Protein 5KZA (pdb70)

Sequence (94 aa):
SEFEAVIKVIISSSSACKTYCGKTSPSKKEIGAMLSLLQKEEGLLLMMSPSSDLYSPGSSWDPITAALSSQRAMILGKSGELKKTWGLVLGALKAAREEQVTSE

GO terms:
  GO:0001171 reverse transcription (P, IDA)

Organism: Rous sarcoma virus subgroup C (strain Prague) (NCBI:txid11888)

Secondary structure (DSSP, 8-state):
-HHHHHHHHHHHHHHHHT-TTPPPHHHHHHHHHHHHHTTS-SSGGGGGSGGGHHHHHHHHHHHHHHH---HHHHHHHHHHHHHHHHHHHHHHH-

Foldseek 3Di:
DQLLVLLVVLQVLLCVQVNPVADDSVLQSVLLVVCCVVVLDVGSCVVLDPVSLVVSLVVLVVCCVPVVDNSSVVNSVSSVRSSVVVVVVVVVVD

Radius of gyration: 12.72 Å; Cα contacts (8 Å, |Δi|>4): 96; chains: 1; bounding box: 35×27×27 Å

B-factor: mean 23.75, std 15.1, range [7.03, 89.12]

Solvent-accessible surface area: 5599 Å² total; per-residue (Å²): 111,80,53,78,53,4,15,121,81,1,8,66,16,0,134,99,82,47,32,218,95,32,9,57,107,181,90,0,8,55,0,0,58,19,0,56,150,95,61,56,6,162,35,13,42,46,0,75,58,67,63,17,15,119,65,0,53,55,27,3,36,90,42,23,131,130,105,66,109,39,46,32,52,146,10,3,46,49,0,28,38,1,19,90,30,32,99,90,92,110,92,115,92,168

Nearest PDB structures (foldseek):
  5kza-assembly1_A  TM=1.011E+00  e=1.084E-13  Rous sarcoma virus - Prague C
  5kzb-assembly1_A  TM=9.599E-01  e=4.885E-11  Rous sarcoma virus - Prague C
  6ce5-assembly1_A  TM=9.654E-01  e=6.494E-10  Rous sarcoma virus - Prague C
  6ccj-assembly1_A  TM=9.450E-01  e=3.205E-09  Rous sarcoma virus - Prague C

InterPro domains:
  IPR000477 Reverse transcriptase domain [PF00078] (769-938)
  IPR000477 Reverse transcriptase domain [PS50878] (750-938)
  IPR001037 Integrase, C-terminal, retroviral [PF00552] (1518-1547)
  IPR001037 Integrase, C-terminal, retroviral [PS51027] (1502-1550)
  IPR001584 Integrase, catalytic core [PF00665] (1337-1430)
  IPR001584 Integrase, catalytic core [PS50994] (1333-1496)
  IPR001878 Zinc finger, CCHC-type [PF00098] (508-524)
  IPR001878 Zinc finger, CCHC-type [PS50158] (509-524)
  IPR001878 Zinc finger, CCHC-type [SM00343] (508-524)
  IPR001878 Zinc finger, CCHC-type [SM00343] (534-550)
  IPR001969 Aspartic peptidase, active site [PS00141] (611-622)
  IPR001995 Peptidase A2A, retrovirus, catalytic [PS50175] (609-690)
  IPR002156 Ribonuclease H domain [PS50879] (1149-1280)
  IPR003308 Integrase, N-terminal zinc-binding domain [PF02022] (1285-1321)
  IPR003308 Integrase, N-terminal zinc-binding domain [PS50876] (1280-1321)
  IPR004028 Retroviral Gag polyprotein, M [PF02813] (2-87)
  IPR008916 Retrovirus capsid, C-terminal [G3DSA:1.10.1200.30] (390-476)
  IPR008919 Retrovirus capsid, N-terminal [G3DSA:1.10.375.10] (212-386)
  IPR008919 Retrovirus capsid, N-terminal [SSF47943] (213-385)
  IPR010661 Reverse transcriptase thumb [PF06817] (953-999)

Structure (mmCIF, N/CA/C/O backbone):
data_5KZA
#
_entry.id   5KZA
#
_cell.length_a   79.000
_cell.length_b   79.000
_cell.length_c   27.800
_cell.angle_alpha   90.00
_cell.angle_beta   90.00
_cell.angle_gamma   90.00
#
_symmetry.space_group_name_H-M   'I 41'
#
loop_
_entity.id
_entity.type
_entity.pdbx_description
1 polymer 'virus matrix protein'
2 non-polymer 'NITRATE ION'
3 non-polymer 1,2-ETHANEDIOL
4 water water
#
loop_
_atom_site.group_PDB
_atom_site.id
_atom_site.type_symbol
_atom_site.label_atom_id
_atom_site.label_alt_id
_atom_site.label_comp_id
_atom_site.label_asym_id
_atom_site.label_entity_id
_atom_site.label_seq_id
_atom_site.pdbx_PDB_ins_code
_atom_site.Cartn_x
_atom_site.Cartn_y
_atom_site.Cartn_z
_atom_site.occupancy
_atom_site.B_iso_or_equiv
_atom_site.auth_seq_id
_atom_site.auth_comp_id
_atom_site.auth_asym_id
_atom_site.auth_atom_id
_atom_site.pdbx_PDB_model_num
ATOM 1 N N . SER A 1 1 ? 23.822 -18.003 -9.342 1.00 18.15 -1 SER A N 1
ATOM 2 C CA . SER A 1 1 ? 23.161 -18.432 -10.587 1.00 18.71 -1 SER A CA 1
ATOM 3 C C . SER A 1 1 ? 22.782 -17.164 -11.342 1.00 16.05 -1 SER A C 1
ATOM 4 O O . SER A 1 1 ? 23.071 -16.043 -10.890 1.00 15.68 -1 SER A O 1
ATOM 7 N N . GLU A 1 2 ? 22.200 -17.336 -12.516 1.00 15.54 0 GLU A N 1
ATOM 8 C CA . GLU A 1 2 ? 21.786 -16.186 -13.326 1.00 14.85 0 GLU 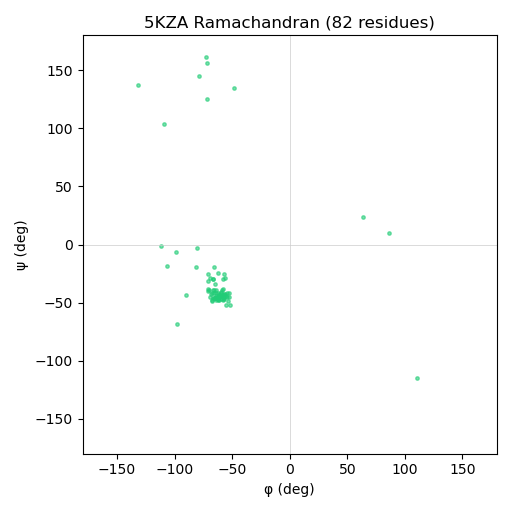A CA 1
ATOM 9 C C . GLU A 1 2 ? 20.824 -15.228 -12.601 1.00 13.80 0 GLU A C 1
ATOM 10 O O . GLU A 1 2 ? 20.946 -14.012 -12.724 1.00 12.84 0 GLU A O 1
ATOM 16 N N . PHE A 1 3 ? 19.852 -15.789 -11.881 1.00 12.74 1 PHE A N 1
ATOM 17 C CA . PHE A 1 3 ? 18.888 -14.983 -11.098 1.00 12.89 1 PHE A CA 1
ATOM 18 C C . PHE A 1 3 ? 19.586 -13.978 -10.176 1.00 12.27 1 PHE A C 1
ATOM 19 O O . PHE A 1 3 ? 19.291 -12.792 -10.216 1.00 11.83 1 PHE A O 1
ATOM 27 N N . GLU A 1 4 ? 20.525 -14.465 -9.364 1.00 12.01 2 GLU A N 1
ATOM 28 C CA . GLU A 1 4 ? 21.275 -13.607 -8.445 1.00 13.13 2 GLU A CA 1
ATOM 29 C C . GLU A 1 4 ? 22.166 -12.598 -9.174 1.00 12.32 2 GLU A C 1
ATOM 30 O O . GLU A 1 4 ? 22.302 -11.430 -8.742 1.00 11.41 2 GLU A O 1
ATOM 36 N N . ALA A 1 5 ? 22.789 -13.031 -10.277 1.00 11.69 3 ALA A N 1
ATOM 37 C CA . ALA A 1 5 ? 23.639 -12.101 -11.060 1.00 11.08 3 ALA A CA 1
ATOM 38 C C . ALA A 1 5 ? 22.817 -10.944 -11.601 1.00 11.54 3 ALA A C 1
ATOM 39 O O . ALA A 1 5 ? 23.278 -9.785 -11.568 1.00 10.41 3 ALA A O 1
ATOM 41 N N . VAL A 1 6 ? 21.625 -11.256 -12.126 1.00 10.51 4 VAL A N 1
ATOM 42 C CA . VAL A 1 6 ? 20.728 -10.221 -12.696 1.00 10.87 4 VAL A CA 1
ATOM 43 C C . VAL A 1 6 ? 20.300 -9.264 -11.566 1.00 11.01 4 VAL A C 1
ATOM 44 O O . VAL A 1 6 ? 20.375 -8.042 -11.725 1.00 11.24 4 VAL A O 1
ATOM 48 N N . ILE A 1 7 ? 19.908 -9.807 -10.407 1.00 11.75 5 ILE A N 1
ATOM 49 C CA . ILE A 1 7 ? 19.519 -8.943 -9.282 1.00 13.34 5 ILE A CA 1
ATOM 50 C C . ILE A 1 7 ? 20.658 -7.972 -8.949 1.00 13.31 5 ILE A C 1
ATOM 51 O O . ILE A 1 7 ? 20.418 -6.766 -8.768 1.00 12.80 5 ILE A O 1
ATOM 56 N N . LYS A 1 8 ? 21.893 -8.478 -8.915 1.00 13.89 6 LYS A N 1
ATOM 57 C CA . LYS A 1 8 ? 23.047 -7.617 -8.562 1.00 15.25 6 LYS A CA 1
ATOM 58 C C . LYS A 1 8 ? 23.318 -6.526 -9.605 1.00 14.34 6 LYS A C 1
ATOM 59 O O . LYS A 1 8 ? 23.598 -5.370 -9.243 1.00 14.24 6 LYS A O 1
ATOM 65 N N . VAL A 1 9 ? 23.219 -6.875 -10.890 1.00 12.93 7 VAL A N 1
ATOM 66 C CA . VAL A 1 9 ? 23.366 -5.887 -11.980 1.00 12.84 7 VAL A CA 1
ATOM 67 C C . VAL A 1 9 ? 22.297 -4.792 -11.845 1.00 12.99 7 VAL A C 1
ATOM 68 O O . VAL A 1 9 ? 22.611 -3.587 -11.945 1.00 13.23 7 VAL A O 1
ATOM 72 N N . ILE A 1 10 ? 21.050 -5.205 -11.617 1.00 12.74 8 ILE A N 1
ATOM 73 C CA A ILE A 1 10 ? 19.916 -4.275 -11.498 0.50 13.24 8 ILE A CA 1
ATOM 74 C CA B ILE A 1 10 ? 19.918 -4.267 -11.497 0.50 12.99 8 ILE A CA 1
ATOM 75 C C . ILE A 1 10 ? 20.108 -3.366 -10.279 1.00 13.75 8 ILE A C 1
ATOM 76 O O . ILE A 1 10 ? 19.950 -2.127 -10.386 1.00 14.28 8 ILE A O 1
ATOM 85 N N . SER A 1 11 ? 20.474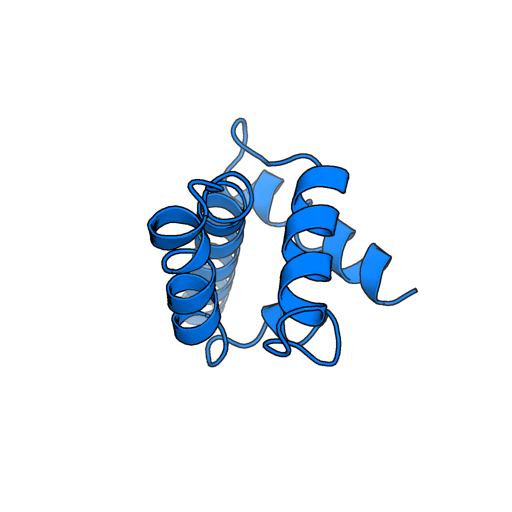 -3.973 -9.143 1.00 14.92 9 SER A N 1
ATOM 86 C CA A SER A 1 11 ? 20.740 -3.211 -7.925 0.50 15.47 9 SER A CA 1
ATOM 87 C CA B SER A 1 11 ? 20.762 -3.214 -7.922 0.50 16.45 9 SER A CA 1
ATOM 88 C C . SER A 1 11 ? 21.774 -2.112 -8.156 1.00 17.13 9 SER A C 1
ATOM 89 O O . SER A 1 11 ? 21.536 -0.960 -7.785 1.00 18.41 9 SER A O 1
ATOM 94 N N . SER A 1 12 ? 22.894 -2.470 -8.786 1.00 17.77 10 SER A N 1
ATOM 95 C CA A SER A 1 12 ? 23.967 -1.525 -9.114 0.50 19.16 10 SER A CA 1
ATOM 96 C CA B SER A 1 12 ? 23.945 -1.507 -9.102 0.50 19.40 10 SER A CA 1
ATOM 97 C C . SER A 1 12 ? 23.468 -0.400 -10.043 1.00 20.19 10 SER A C 1
ATOM 98 O O . SER A 1 12 ? 23.760 0.790 -9.808 1.00 20.06 10 SER A O 1
ATOM 103 N N . ALA A 1 13 ? 22.718 -0.774 -11.095 1.00 19.15 11 ALA A N 1
ATOM 104 C CA . ALA A 1 13 ? 22.162 0.201 -12.038 1.00 19.46 11 ALA A CA 1
ATOM 105 C C . ALA A 1 13 ? 21.247 1.184 -11.302 1.00 21.12 11 ALA A C 1
ATOM 106 O O . ALA A 1 13 ? 21.298 2.404 -11.545 1.00 21.94 11 ALA A O 1
ATOM 108 N N . CYS A 1 14 ? 20.403 0.639 -10.425 1.00 21.64 12 CYS A N 1
ATOM 109 C CA . CYS A 1 14 ? 19.478 1.437 -9.630 1.00 24.41 12 CYS A CA 1
ATOM 110 C C . CYS A 1 14 ? 20.243 2.413 -8.734 1.00 26.58 12 CYS A C 1
ATOM 111 O O . CYS A 1 14 ? 19.879 3.576 -8.645 1.00 28.18 12 CYS A O 1
ATOM 114 N N . LYS A 1 15 ? 21.314 1.951 -8.097 1.00 26.07 13 LYS A N 1
ATOM 115 C CA . LYS A 1 15 ? 22.136 2.839 -7.270 1.00 28.48 13 LYS A CA 1
ATOM 116 C C . LYS A 1 15 ? 22.738 3.981 -8.079 1.00 29.70 13 LYS A C 1
ATOM 117 O O . LYS A 1 15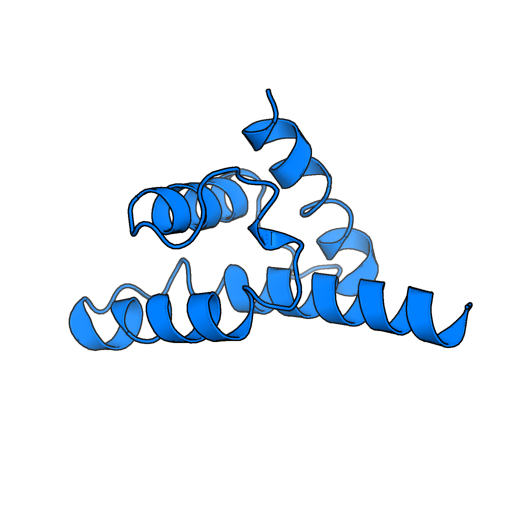 ? 22.694 5.138 -7.634 1.00 31.16 13 LYS A O 1
ATOM 123 N N . THR A 1 16 ? 23.251 3.670 -9.268 1.00 28.37 14 THR A N 1
ATOM 124 C CA . THR A 1 16 ? 23.834 4.679 -10.162 1.00 31.39 14 THR A CA 1
ATOM 125 C C . THR A 1 16 ? 22.791 5.662 -10.696 1.00 32.69 14 THR A C 1
ATOM 126 O O . THR A 1 16 ? 23.019 6.869 -10.682 1.00 33.68 14 THR A O 1
ATOM 130 N N . TYR A 1 17 ? 21.658 5.146 -11.154 1.00 33.27 15 TYR A N 1
ATOM 131 C CA . TYR A 1 17 ? 20.719 5.935 -11.948 1.00 36.12 15 TYR A CA 1
ATOM 132 C C . TYR A 1 17 ? 19.441 6.360 -11.240 1.00 39.91 15 TYR A C 1
ATOM 133 O O . TYR A 1 17 ? 18.770 7.268 -11.724 1.00 42.90 15 TYR A O 1
ATOM 142 N N . CYS A 1 18 ? 19.091 5.698 -10.132 1.00 43.99 16 CYS A N 1
ATOM 143 C CA . CYS A 1 18 ? 18.018 6.157 -9.232 1.00 49.72 16 CYS A CA 1
ATOM 144 C C . CYS A 1 18 ? 18.693 6.907 -8.087 1.00 55.44 16 CYS A C 1
ATOM 145 O O . CYS A 1 18 ? 18.555 8.125 -7.982 1.00 60.42 16 CYS A O 1
ATOM 148 N N . GLY A 1 19 ? 19.429 6.156 -7.253 1.00 58.13 17 GLY A N 1
ATOM 149 C CA . GLY A 1 19 ? 20.088 6.651 -6.040 1.00 60.60 17 GLY A CA 1
ATOM 150 C C . GLY A 1 19 ? 19.461 6.137 -4.748 1.00 64.48 17 GLY A C 1
ATOM 151 O O . GLY A 1 19 ? 19.482 4.931 -4.467 1.00 63.79 17 GLY A O 1
ATOM 152 N N . LYS A 1 20 ? 18.899 7.073 -3.976 1.00 67.24 18 LYS A N 1
ATOM 153 C CA . LYS A 1 20 ? 18.291 6.834 -2.646 1.00 66.41 18 LYS A CA 1
ATOM 154 C C . LYS A 1 20 ? 17.021 5.965 -2.651 1.00 58.82 18 LYS A C 1
ATOM 155 O O . LYS A 1 20 ? 16.719 5.275 -1.667 1.00 57.41 18 LYS A O 1
ATOM 161 N N . THR A 1 21 ? 16.272 6.023 -3.748 1.00 48.20 19 THR A N 1
ATOM 162 C CA . THR A 1 21 ? 15.003 5.314 -3.835 1.00 45.52 19 THR A CA 1
ATOM 163 C C . THR A 1 21 ? 15.158 3.815 -4.159 1.00 37.32 19 THR A C 1
ATOM 164 O O . THR A 1 21 ? 14.170 3.092 -4.188 1.00 38.60 19 THR A O 1
ATOM 168 N N . SER A 1 22 ? 16.387 3.353 -4.375 1.00 34.82 20 SER A N 1
ATOM 169 C CA . SER A 1 22 ? 16.649 1.999 -4.898 1.00 31.01 20 SER A CA 1
ATOM 170 C C . SER A 1 22 ? 15.866 0.881 -4.170 1.00 26.29 20 SER A C 1
ATOM 171 O O . SER A 1 22 ? 15.777 0.891 -2.932 1.00 26.10 20 SER A O 1
ATOM 174 N N . PRO A 1 23 ? 15.251 -0.058 -4.929 1.00 20.77 21 PRO A N 1
ATOM 175 C CA . PRO A 1 23 ? 14.586 -1.195 -4.249 1.00 18.85 21 PRO A CA 1
ATOM 176 C C . PRO A 1 23 ? 15.637 -2.141 -3.678 1.00 17.10 21 PRO A C 1
ATOM 177 O O . PRO A 1 23 ? 16.753 -2.172 -4.200 1.00 16.10 21 PRO A O 1
ATOM 181 N N . SER A 1 24 ? 15.283 -2.919 -2.654 1.00 16.23 22 SER A N 1
ATOM 182 C CA . SER A 1 24 ? 16.212 -3.900 -2.106 1.00 15.58 22 SER A CA 1
ATOM 183 C C . SER A 1 24 ? 16.374 -5.084 -3.082 1.00 15.36 22 SER A C 1
ATOM 184 O O . SER A 1 24 ? 15.521 -5.324 -3.933 1.00 14.60 22 SER A O 1
ATOM 187 N N . LYS A 1 25 ? 17.445 -5.836 -2.911 1.00 15.06 23 LYS A N 1
ATOM 188 C CA . LYS A 1 25 ? 17.698 -6.992 -3.773 1.00 16.92 23 LYS A CA 1
ATOM 189 C C . LYS A 1 25 ? 16.535 -7.999 -3.694 1.00 16.21 23 LYS A C 1
ATOM 190 O O . LYS A 1 25 ? 16.119 -8.542 -4.707 1.00 15.95 23 LYS A O 1
ATOM 196 N N . LYS A 1 26 ? 15.970 -8.204 -2.509 1.00 16.48 24 LYS A N 1
ATOM 197 C CA . LYS A 1 26 ? 14.834 -9.146 -2.400 1.00 17.01 24 LYS A CA 1
ATOM 198 C C . LYS A 1 26 ? 13.568 -8.622 -3.069 1.00 16.00 24 LYS A C 1
ATOM 199 O O . LYS A 1 26 ? 12.745 -9.410 -3.526 1.00 16.33 24 LYS A O 1
ATOM 205 N N . GLU A 1 27 ? 13.407 -7.298 -3.125 1.00 15.03 25 GLU A N 1
ATOM 206 C CA . GLU A 1 27 ? 12.261 -6.714 -3.823 1.00 14.31 25 GLU A CA 1
ATOM 207 C C . GLU A 1 27 ? 12.423 -6.903 -5.323 1.00 12.50 25 GLU A C 1
ATOM 208 O O . GLU A 1 27 ? 11.464 -7.234 -6.008 1.00 11.87 25 GLU A O 1
ATOM 214 N N . ILE A 1 28 ? 13.649 -6.732 -5.810 1.00 12.07 26 ILE A N 1
ATOM 215 C CA . ILE A 1 28 ? 13.945 -6.951 -7.239 1.00 12.17 26 ILE A CA 1
ATOM 216 C C . ILE A 1 28 ? 13.703 -8.434 -7.562 1.00 11.95 26 ILE A C 1
ATOM 217 O O . ILE A 1 28 ? 13.078 -8.756 -8.577 1.00 10.85 26 ILE A O 1
ATOM 222 N N . GLY A 1 29 ? 14.192 -9.311 -6.670 1.00 12.50 27 GLY A N 1
ATOM 223 C CA . GLY A 1 29 ? 13.977 -10.777 -6.790 1.00 12.22 27 GLY A CA 1
ATOM 224 C C . GLY A 1 29 ? 12.498 -11.190 -6.817 1.00 12.10 27 GLY A C 1
ATOM 225 O O . GLY A 1 29 ? 12.104 -12.025 -7.636 1.00 11.68 27 GLY A O 1
ATOM 226 N N . ALA A 1 30 ? 11.688 -10.583 -5.936 1.00 12.29 28 ALA A N 1
ATOM 227 C CA . ALA A 1 30 ? 10.236 -10.827 -5.929 1.00 12.56 28 ALA A CA 1
ATOM 228 C C . ALA A 1 30 ? 9.578 -10.435 -7.274 1.00 12.45 28 ALA A C 1
ATOM 229 O O . ALA A 1 30 ? 8.700 -11.146 -7.779 1.00 12.96 28 ALA A O 1
ATOM 231 N N . MET A 1 31 ? 10.000 -9.298 -7.822 1.00 12.32 29 MET A N 1
ATOM 232 C CA . MET A 1 31 ? 9.465 -8.784 -9.086 1.00 12.48 29 MET A CA 1
ATOM 233 C C . MET A 1 31 ? 9.904 -9.728 -10.209 1.00 11.81 29 MET A C 1
ATOM 234 O O . MET A 1 31 ? 9.094 -10.136 -11.018 1.00 11.70 29 MET A O 1
ATOM 239 N N . LEU A 1 32 ? 11.189 -10.072 -10.241 1.00 12.17 30 LEU A N 1
ATOM 240 C CA . LEU A 1 32 ? 11.736 -10.930 -11.302 1.00 12.78 30 LEU A CA 1
ATOM 241 C C . LEU A 1 32 ? 11.087 -12.318 -11.288 1.00 12.22 30 LEU A C 1
ATOM 242 O O . LEU A 1 32 ? 10.645 -12.837 -12.326 1.00 11.58 30 LEU A O 1
ATOM 247 N N . SER A 1 33 ? 11.014 -12.921 -10.109 1.00 11.79 31 SER A N 1
ATOM 248 C CA . SER A 1 33 ? 10.428 -14.262 -9.982 1.00 11.99 31 SER A CA 1
ATOM 249 C C . SER A 1 33 ? 8.928 -14.279 -10.341 1.00 11.95 31 SER A C 1
ATOM 250 O O . SER A 1 33 ? 8.448 -15.217 -10.987 1.00 10.88 31 SER A O 1
ATOM 253 N N . LEU A 1 34 ? 8.189 -13.247 -9.937 1.00 12.22 32 LEU A N 1
ATOM 254 C CA . LEU A 1 34 ? 6.780 -13.124 -10.346 1.00 13.29 32 LEU A CA 1
ATOM 255 C C . LEU A 1 34 ? 6.650 -13.066 -11.879 1.00 13.04 32 LEU A C 1
ATOM 256 O O . LEU A 1 34 ? 5.814 -13.765 -12.463 1.00 12.50 32 LEU A O 1
ATOM 261 N N . LEU A 1 35 ? 7.526 -12.293 -12.533 1.00 12.23 33 LEU A N 1
ATOM 262 C CA . LEU A 1 35 ? 7.470 -12.173 -13.999 1.00 11.89 33 LEU A CA 1
ATOM 263 C C . LEU A 1 35 ? 7.774 -13.514 -14.687 1.00 12.59 33 LEU A C 1
ATOM 264 O O . LEU A 1 35 ? 7.218 -13.808 -15.724 1.00 12.40 33 LEU A O 1
ATOM 269 N N . GLN A 1 36 ? 8.665 -14.302 -14.083 1.00 12.78 34 GLN A N 1
ATOM 270 C CA . GLN A 1 36 ? 8.903 -15.689 -14.528 1.00 12.96 34 GLN A CA 1
ATOM 271 C C . GLN A 1 36 ? 7.676 -16.556 -14.327 1.00 12.74 34 GLN A C 1
ATOM 272 O O . GLN A 1 36 ? 7.286 -17.243 -15.271 1.00 12.49 34 GLN A O 1
ATOM 278 N N . LYS A 1 37 ? 7.042 -16.456 -13.150 1.00 12.81 35 LYS A N 1
ATOM 279 C CA . LYS A 1 37 ? 5.804 -17.196 -12.858 1.00 14.65 35 LYS A CA 1
ATOM 280 C C . LYS A 1 37 ? 4.727 -16.927 -13.918 1.00 16.01 35 LYS A C 1
ATOM 281 O O . LYS A 1 37 ? 4.036 -17.874 -14.369 1.00 15.15 35 LYS A O 1
ATOM 287 N N . GLU A 1 38 ? 4.620 -15.658 -14.322 1.00 15.41 36 GLU A N 1
ATOM 288 C CA A GLU A 1 38 ? 3.550 -15.255 -15.239 0.50 17.39 36 GLU A CA 1
ATOM 289 C CA B GLU A 1 38 ? 3.585 -15.203 -15.254 0.50 17.39 36 GLU A CA 1
ATOM 290 C C . GLU A 1 38 ? 3.899 -15.519 -16.711 1.00 17.48 36 GLU A C 1
ATOM 291 O O . GLU A 1 38 ? 3.064 -15.307 -17.592 1.00 18.16 36 GLU A O 1
ATOM 302 N N . GLY A 1 39 ? 5.120 -16.000 -16.975 1.00 16.57 37 GLY A N 1
ATOM 303 C CA . GLY A 1 39 ? 5.530 -16.393 -18.323 1.00 17.85 37 GLY A CA 1
ATOM 304 C C . GLY A 1 39 ? 6.083 -15.268 -19.183 1.00 19.04 37 GLY A C 1
ATOM 305 O O . GLY A 1 39 ? 6.294 -15.454 -20.375 1.00 21.26 37 GLY A O 1
ATOM 306 N N . LEU A 1 40 ? 6.325 -14.104 -18.587 1.00 18.50 38 LEU A N 1
ATOM 307 C CA A LEU A 1 40 ? 6.851 -12.969 -19.337 0.70 20.02 38 LEU A CA 1
ATOM 308 C CA B LEU A 1 40 ? 6.854 -12.953 -19.320 0.30 19.58 38 LEU A CA 1
ATOM 309 C C . LEU A 1 40 ? 8.329 -13.096 -19.643 1.00 20.50 38 LEU A C 1
ATOM 310 O O . LEU A 1 40 ? 8.814 -12.538 -20.637 1.00 21.26 38 LEU A O 1
ATOM 319 N N . LEU A 1 41 ? 9.031 -13.822 -18.783 1.00 18.74 39 LEU A N 1
ATOM 320 C CA . LEU A 1 41 ? 10.445 -14.016 -18.923 1.00 18.74 39 LEU A CA 1
ATOM 321 C C . LEU A 1 41 ? 10.687 -15.483 -18.756 1.00 21.35 39 LEU A C 1
ATOM 322 O O . LEU A 1 41 ? 10.049 -16.140 -17.902 1.00 21.58 39 LEU A O 1
ATOM 327 N N . MET A 1 42 ? 11.539 -16.007 -19.616 1.00 23.21 40 MET A N 1
ATOM 328 C CA A MET A 1 42 ? 12.101 -17.351 -19.448 0.50 25.25 40 MET A CA 1
ATOM 329 C CA B MET A 1 42 ? 12.051 -17.347 -19.402 0.50 25.21 40 MET A CA 1
ATOM 330 C C . MET A 1 42 ? 13.300 -17.156 -18.534 1.00 24.59 40 MET A C 1
ATOM 331 O O . MET A 1 42 ? 13.244 -17.349 -17.297 1.00 26.03 40 MET A O 1
ATOM 340 N N . SER A 1 43 ? 14.386 -16.701 -19.136 1.00 22.13 41 SER A N 1
ATOM 341 C CA . SER A 1 43 ? 15.609 -16.464 -18.402 1.00 21.50 41 SER A CA 1
ATOM 342 C C . SER A 1 43 ? 15.453 -15.118 -17.658 1.00 18.32 41 SER A C 1
ATOM 343 O O . SER A 1 43 ? 14.806 -14.208 -18.187 1.00 16.82 41 SER A O 1
ATOM 346 N N . PRO A 1 44 ? 16.025 -14.984 -16.440 1.00 17.19 42 PRO A N 1
ATOM 347 C CA . PRO A 1 44 ? 15.979 -13.660 -15.766 1.00 17.15 42 PRO A CA 1
ATOM 348 C C . PRO A 1 44 ? 16.580 -12.521 -16.625 1.00 16.41 42 PRO A C 1
ATOM 349 O O . PRO A 1 44 ? 16.137 -11.360 -16.529 1.00 15.77 42 PRO A O 1
ATOM 353 N N . SER A 1 45 ? 17.536 -12.868 -17.486 1.00 15.76 43 SER A N 1
ATOM 354 C CA A SER A 1 45 ? 18.199 -11.885 -18.353 0.70 16.21 43 SER A CA 1
ATOM 355 C CA B SER A 1 45 ? 18.199 -11.897 -18.362 0.30 15.89 43 SER A CA 1
ATOM 356 C C . SER A 1 45 ? 17.271 -11.293 -19.407 1.00 15.64 43 SER A C 1
ATOM 357 O O . SER A 1 45 ? 17.592 -10.276 -19.996 1.00 14.60 43 SER A O 1
ATOM 362 N N . ASP A 1 46 ? 16.105 -11.921 -19.622 1.00 16.16 44 ASP A N 1
ATOM 363 C CA . ASP A 1 46 ? 15.120 -11.426 -20.599 1.00 16.85 44 ASP A CA 1
ATOM 364 C C . ASP A 1 46 ? 14.600 -10.028 -20.213 1.00 15.90 44 ASP A C 1
ATOM 365 O O . ASP A 1 46 ? 14.171 -9.280 -21.061 1.00 15.51 44 ASP A O 1
ATOM 370 N N . LEU A 1 47 ? 14.675 -9.700 -18.924 1.00 16.11 45 LEU A N 1
ATOM 371 C CA . LEU A 1 47 ? 14.306 -8.380 -18.387 1.00 16.81 45 LEU A CA 1
ATOM 372 C C . LEU A 1 47 ? 15.115 -7.226 -19.028 1.00 15.29 45 LEU A C 1
ATOM 373 O O . LEU A 1 47 ? 14.626 -6.101 -19.145 1.00 15.70 45 LEU A O 1
ATOM 378 N N . TYR A 1 48 ? 16.347 -7.517 -19.444 1.00 13.77 46 TYR A N 1
ATOM 379 C CA . TYR A 1 48 ? 17.251 -6.517 -20.006 1.00 14.11 46 TYR A CA 1
ATOM 380 C C . TYR A 1 48 ? 16.841 -6.035 -21.398 1.00 15.53 46 TYR A C 1
ATOM 381 O O . TYR A 1 48 ? 17.183 -4.929 -21.799 1.00 15.40 46 TYR A O 1
ATOM 390 N N . SER A 1 49 ? 16.116 -6.877 -22.126 1.00 16.93 47 SER A N 1
ATOM 391 C CA . SER A 1 49 ? 15.711 -6.528 -23.484 1.00 18.63 47 SER A CA 1
ATOM 392 C C . SER A 1 49 ? 14.622 -5.453 -23.510 1.00 18.34 47 SER A C 1
ATOM 393 O O . SER A 1 49 ? 13.563 -5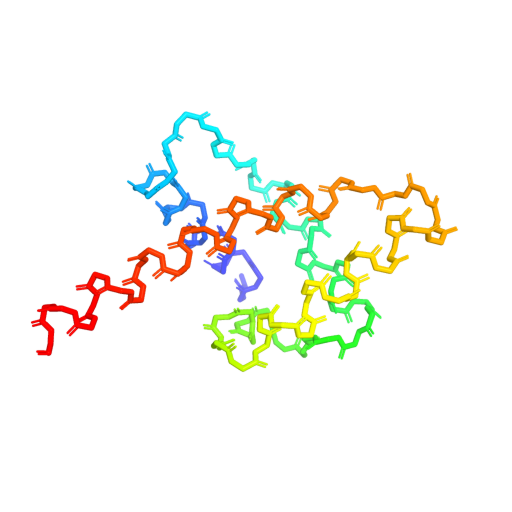.653 -22.904 1.00 17.63 47 SER A O 1
ATOM 396 N N . PRO A 1 50 ? 14.861 -4.328 -24.234 1.00 18.98 48 PRO A N 1
ATOM 397 C CA . PRO A 1 50 ? 13.852 -3.260 -24.336 1.00 19.43 48 PRO A CA 1
ATOM 398 C C . PRO A 1 50 ? 12.517 -3.748 -24.886 1.00 20.09 48 PRO A C 1
ATOM 399 O O . PRO A 1 50 ? 11.481 -3.160 -24.553 1.00 20.60 48 PRO A O 1
ATOM 403 N N . GLY A 1 51 ? 12.540 -4.839 -25.666 1.00 19.54 49 GLY A N 1
ATOM 404 C CA . GLY A 1 51 ? 11.322 -5.474 -26.175 1.00 19.83 49 GLY A CA 1
ATOM 405 C C . GLY A 1 51 ? 10.427 -6.087 -25.110 1.00 20.24 49 GLY A C 1
ATOM 406 O O . GLY A 1 51 ? 9.240 -6.312 -25.360 1.00 21.84 49 GLY A O 1
ATOM 407 N N . SER A 1 52 ? 10.969 -6.347 -23.914 1.00 18.70 50 SER A N 1
ATOM 408 C CA A SER A 1 52 ? 10.172 -6.918 -22.825 0.50 17.48 50 SER A CA 1
ATOM 409 C CA B SER A 1 52 ? 10.168 -6.920 -22.824 0.50 17.88 50 SER A CA 1
ATOM 410 C C . SER A 1 52 ? 9.516 -5.845 -21.961 1.00 16.58 50 SER A C 1
ATOM 411 O O . SER A 1 52 ? 8.643 -6.153 -21.163 1.00 15.48 50 SER A O 1
ATOM 416 N N . TRP A 1 53 ? 9.954 -4.597 -22.109 1.00 16.22 51 TRP A N 1
ATOM 417 C CA . TRP A 1 53 ? 9.604 -3.560 -21.132 1.00 15.79 51 TRP A CA 1
ATOM 418 C C . TRP A 1 53 ? 8.122 -3.178 -21.118 1.00 17.53 51 TRP A C 1
ATOM 419 O O . TRP A 1 53 ? 7.529 -3.124 -20.049 1.00 16.32 51 TRP A O 1
ATOM 430 N N . ASP A 1 54 ? 7.537 -2.925 -22.294 1.00 18.12 52 ASP A N 1
ATOM 431 C CA . ASP A 1 54 ? 6.074 -2.695 -22.371 1.00 19.29 52 ASP A CA 1
ATOM 432 C C . ASP A 1 54 ? 5.221 -3.891 -21.901 1.00 17.38 52 ASP A C 1
ATOM 433 O O . ASP A 1 54 ? 4.332 -3.681 -21.081 1.00 16.51 52 ASP A O 1
ATOM 438 N N . PRO A 1 55 ? 5.516 -5.148 -22.365 1.00 17.10 53 PRO A N 1
ATOM 439 C CA . PRO A 1 55 ? 4.831 -6.310 -21.794 1.00 16.49 53 PRO A CA 1
ATOM 440 C C . PRO A 1 55 ? 4.906 -6.406 -20.258 1.00 15.28 53 PRO A C 1
ATOM 441 O O . PRO A 1 55 ? 3.899 -6.725 -19.623 1.00 14.61 53 PRO A O 1
ATOM 445 N N . ILE A 1 56 ? 6.076 -6.124 -19.674 1.00 14.22 54 ILE A N 1
ATOM 446 C CA . ILE A 1 56 ? 6.235 -6.175 -18.218 1.00 13.36 54 ILE A CA 1
ATOM 447 C C . ILE A 1 56 ? 5.346 -5.127 -17.552 1.00 13.86 54 ILE A C 1
ATOM 448 O O . ILE A 1 56 ? 4.624 -5.430 -16.591 1.00 12.98 54 ILE A O 1
ATOM 453 N N . THR A 1 57 ? 5.390 -3.898 -18.065 1.00 13.69 55 THR A N 1
ATOM 454 C CA . THR A 1 57 ? 4.556 -2.820 -17.506 1.00 13.87 55 THR A CA 1
ATOM 455 C C . THR A 1 57 ? 3.082 -3.210 -17.566 1.00 14.54 55 THR A C 1
ATOM 456 O O . THR A 1 57 ? 2.352 -3.063 -16.577 1.00 14.33 55 THR A O 1
ATOM 460 N N . ALA A 1 58 ? 2.650 -3.720 -18.718 1.00 14.71 56 ALA A N 1
ATOM 461 C CA . ALA A 1 58 ? 1.256 -4.176 -18.880 1.00 15.11 56 ALA A CA 1
ATOM 462 C C . ALA A 1 58 ? 0.874 -5.245 -17.849 1.00 15.42 56 ALA A C 1
ATOM 463 O O . ALA A 1 58 ? -0.178 -5.166 -17.215 1.00 14.97 56 ALA A O 1
ATOM 465 N N . ALA A 1 59 ? 1.735 -6.238 -17.668 1.00 14.23 57 ALA A N 1
ATOM 466 C CA . ALA A 1 59 ? 1.416 -7.358 -16.780 1.00 14.10 57 ALA A CA 1
ATOM 467 C C . ALA A 1 59 ? 1.371 -6.924 -15.307 1.00 13.45 57 ALA A C 1
ATOM 468 O O . ALA A 1 59 ? 0.498 -7.354 -14.533 1.00 13.76 57 ALA A O 1
ATOM 470 N N . LEU A 1 60 ? 2.330 -6.102 -14.901 1.00 12.50 58 LEU A N 1
ATOM 471 C CA . LEU A 1 60 ? 2.339 -5.612 -13.511 1.00 13.05 58 LEU A CA 1
ATOM 472 C C . LEU A 1 60 ? 1.222 -4.608 -13.230 1.00 13.71 58 LEU A C 1
ATOM 473 O O . LEU A 1 60 ? 0.744 -4.511 -12.075 1.00 13.19 58 LEU A O 1
ATOM 478 N N . SER A 1 61 ? 0.856 -3.841 -14.266 1.00 13.64 59 SER A N 1
ATOM 479 C CA A SER A 1 61 ? -0.294 -2.922 -14.204 0.50 14.98 59 SER A CA 1
ATOM 480 C CA B SER A 1 61 ? -0.288 -2.925 -14.180 0.50 14.23 59 SER A CA 1
ATOM 481 C C . SER A 1 61 ? -1.573 -3.732 -14.024 1.00 14.93 59 SER A C 1
ATOM 482 O O . SER A 1 61 ? -2.415 -3.424 -13.158 1.00 15.64 59 SER A O 1
ATOM 487 N N . GLN A 1 62 ? -1.721 -4.771 -14.846 1.00 16.25 60 GLN A N 1
ATOM 488 C CA . GLN A 1 62 ? -2.883 -5.679 -14.741 1.00 17.13 60 GLN A CA 1
ATOM 489 C C . GLN A 1 62 ? -2.995 -6.307 -13.354 1.00 16.23 60 GLN A C 1
ATOM 490 O O . GLN A 1 62 ? -4.087 -6.378 -12.793 1.00 16.77 60 GLN A O 1
ATOM 496 N N . ARG A 1 63 ? -1.872 -6.782 -12.809 1.00 16.04 61 ARG A N 1
ATOM 497 C CA . ARG A 1 63 ? -1.816 -7.353 -11.457 1.00 15.88 61 ARG A CA 1
ATOM 498 C C . ARG A 1 63 ? -2.317 -6.368 -10.379 1.00 15.30 61 ARG A C 1
ATOM 499 O O . ARG A 1 63 ? -3.061 -6.762 -9.479 1.00 15.93 61 ARG A O 1
ATOM 507 N N . ALA A 1 64 ? -1.895 -5.106 -10.481 1.00 14.74 62 ALA A N 1
ATOM 508 C CA . ALA A 1 64 ? -2.347 -4.060 -9.550 1.00 14.84 62 ALA A CA 1
ATOM 509 C C . ALA A 1 64 ? -3.868 -3.863 -9.679 1.00 15.02 62 ALA A C 1
ATOM 510 O O . ALA A 1 64 ? -4.575 -3.814 -8.675 1.00 14.85 62 ALA A O 1
ATOM 512 N N . MET A 1 65 ? -4.353 -3.806 -10.921 1.00 16.23 63 MET A N 1
ATOM 513 C CA . MET A 1 65 ? -5.768 -3.528 -11.197 1.00 17.07 63 MET A CA 1
ATOM 514 C C . MET A 1 65 ? -6.680 -4.683 -10.791 1.00 18.35 63 MET A C 1
ATOM 515 O O . MET A 1 65 ? -7.782 -4.462 -10.282 1.00 16.99 63 MET A O 1
ATOM 520 N N . ILE A 1 66 ? -6.226 -5.912 -11.029 1.00 17.35 64 ILE A N 1
ATOM 521 C CA . ILE A 1 66 ? -7.072 -7.089 -10.788 1.00 18.92 64 ILE A CA 1
ATOM 522 C C . ILE A 1 66 ? -6.929 -7.660 -9.373 1.00 19.10 64 ILE A C 1
ATOM 523 O O . ILE A 1 66 ? -7.934 -8.003 -8.740 1.00 19.32 64 ILE A O 1
ATOM 528 N N . LEU A 1 67 ? -5.699 -7.767 -8.876 1.00 18.92 65 LEU A N 1
ATOM 529 C CA . LEU A 1 67 ? -5.484 -8.305 -7.523 1.00 18.94 65 LEU A CA 1
ATOM 530 C C . LEU A 1 67 ? -5.278 -7.290 -6.424 1.00 19.34 65 LEU A C 1
ATOM 531 O O . LEU A 1 67 ? -5.219 -7.676 -5.256 1.00 20.14 65 LEU A O 1
ATOM 536 N N . GLY A 1 68 ? -5.182 -5.997 -6.771 1.00 18.43 66 GLY A N 1
ATOM 537 C CA . GLY A 1 68 ? -4.801 -4.949 -5.818 1.00 18.08 66 GLY A CA 1
ATOM 538 C C . GLY A 1 68 ? -3.384 -5.098 -5.262 1.00 18.63 66 GLY A C 1
ATOM 539 O O . GLY A 1 68 ? -3.071 -4.607 -4.173 1.00 19.15 66 GLY A O 1
ATOM 540 N N . LYS A 1 69 ? -2.530 -5.795 -6.007 1.00 18.74 67 LYS A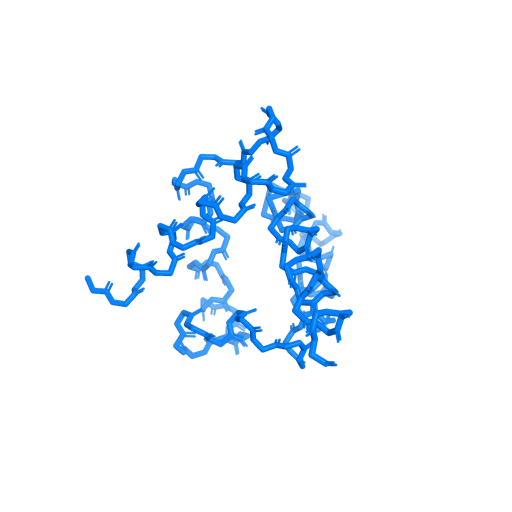 N 1
ATOM 541 C CA . LYS A 1 69 ? -1.148 -6.039 -5.596 1.00 18.73 67 LYS A CA 1
ATOM 542 C C . LYS A 1 69 ? -0.229 -5.207 -6.486 1.00 17.46 67 LYS A C 1
ATOM 543 O O . LYS A 1 69 ? -0.029 -5.523 -7.660 1.00 16.22 67 LYS A O 1
ATOM 549 N N . SER A 1 70 ? 0.284 -4.113 -5.927 1.00 17.01 68 SER A N 1
ATOM 550 C CA . SER A 1 70 ? 1.034 -3.150 -6.722 1.00 17.02 68 SER A CA 1
ATOM 551 C C . SER A 1 70 ? 2.518 -3.102 -6.377 1.00 16.44 68 SER A C 1
ATOM 552 O O . SER A 1 70 ? 3.246 -2.323 -6.990 1.00 16.59 68 SER A O 1
ATOM 555 N N . GLY A 1 71 ? 2.957 -3.906 -5.400 1.00 15.83 69 GLY A N 1
ATOM 556 C CA . GLY A 1 71 ? 4.358 -3.887 -4.928 1.00 15.37 69 GLY A CA 1
ATOM 557 C C . GLY A 1 71 ? 5.371 -4.074 -6.057 1.00 15.07 69 GLY A C 1
ATOM 558 O O . GLY A 1 71 ? 6.341 -3.309 -6.182 1.00 15.44 69 GLY A O 1
ATOM 559 N N . GLU A 1 72 ? 5.130 -5.086 -6.888 1.00 14.49 70 GLU A N 1
ATOM 560 C CA . GLU A 1 72 ? 6.025 -5.406 -8.002 1.00 14.75 70 GLU A CA 1
ATOM 561 C C . GLU A 1 72 ? 6.035 -4.325 -9.048 1.00 14.12 70 GLU A C 1
ATOM 562 O O . GLU A 1 72 ? 7.096 -4.004 -9.591 1.00 13.58 70 GLU A O 1
ATOM 568 N N . LEU A 1 73 ? 4.865 -3.748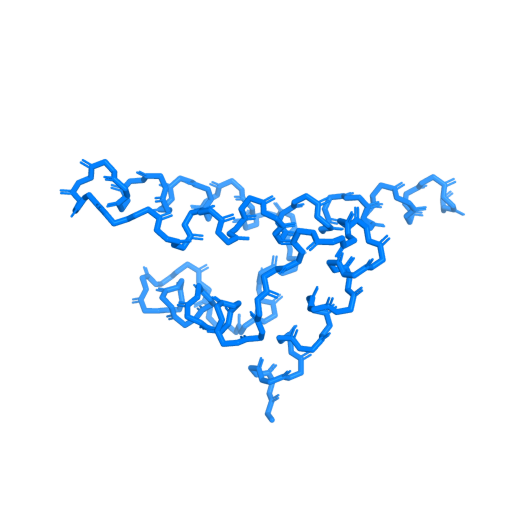 -9.317 1.00 13.16 71 LEU A N 1
ATOM 569 C CA . LEU A 1 73 ? 4.782 -2.593 -10.226 1.00 12.13 71 LEU A CA 1
ATOM 570 C C . LEU A 1 73 ? 5.659 -1.410 -9.766 1.00 11.60 71 LEU A C 1
ATOM 571 O O . LEU A 1 73 ? 6.321 -0.762 -10.606 1.00 11.15 71 LEU A O 1
ATOM 576 N N . LYS A 1 74 ? 5.637 -1.121 -8.465 1.00 11.80 72 LYS A N 1
ATOM 577 C CA A LYS A 1 74 ? 6.428 -0.016 -7.892 0.50 12.26 72 LYS A CA 1
ATOM 578 C CA B LYS A 1 74 ? 6.430 -0.010 -7.914 0.50 12.50 72 LYS A CA 1
ATOM 579 C C . LYS A 1 74 ? 7.916 -0.304 -8.016 1.00 12.64 72 LYS A C 1
ATOM 580 O O . LYS A 1 74 ? 8.706 0.571 -8.414 1.00 12.22 72 LYS A O 1
ATOM 591 N N . THR A 1 75 ? 8.285 -1.548 -7.712 1.00 12.60 73 THR A N 1
ATOM 592 C CA . THR A 1 75 ? 9.680 -1.981 -7.898 1.00 13.09 73 THR A CA 1
ATOM 593 C C . THR A 1 75 ? 10.110 -1.804 -9.355 1.00 12.72 73 THR A C 1
ATOM 594 O O . THR A 1 75 ? 11.181 -1.253 -9.640 1.00 12.58 73 THR A O 1
ATOM 598 N N . TRP A 1 76 ? 9.266 -2.277 -10.265 1.00 12.73 74 TRP A N 1
ATOM 599 C CA . TRP A 1 76 ? 9.526 -2.162 -11.714 1.00 12.81 74 TRP A CA 1
ATOM 600 C C . TRP A 1 76 ? 9.702 -0.713 -12.157 1.00 12.84 74 TRP A C 1
ATOM 601 O O . TRP A 1 76 ? 10.548 -0.428 -13.024 1.00 12.20 74 TRP A O 1
ATOM 612 N N . GLY A 1 77 ? 8.917 0.205 -11.579 1.00 13.40 75 GLY A N 1
ATOM 613 C CA . GLY A 1 77 ? 9.056 1.628 -11.925 1.00 13.64 75 GLY A CA 1
ATOM 614 C C . GLY A 1 77 ? 10.493 2.102 -11.738 1.00 14.39 75 GLY A C 1
ATOM 615 O O . GLY A 1 77 ? 11.052 2.804 -12.598 1.00 14.47 75 GLY A O 1
ATOM 616 N N . LEU A 1 78 ? 11.085 1.711 -10.607 1.00 14.46 76 LEU A N 1
ATOM 617 C CA . LEU A 1 78 ? 12.475 2.054 -10.311 1.00 15.27 76 LEU A CA 1
ATOM 618 C C . LEU A 1 78 ? 13.469 1.318 -11.221 1.00 15.11 76 LEU A C 1
ATOM 619 O O . LEU A 1 78 ? 14.397 1.933 -11.736 1.00 15.15 76 LEU A O 1
ATOM 624 N N . VAL A 1 79 ? 13.256 0.015 -11.406 1.00 14.09 77 VAL A N 1
ATOM 625 C CA . VAL A 1 79 ? 14.134 -0.827 -12.246 1.00 13.95 77 VAL A CA 1
ATOM 626 C C . VAL A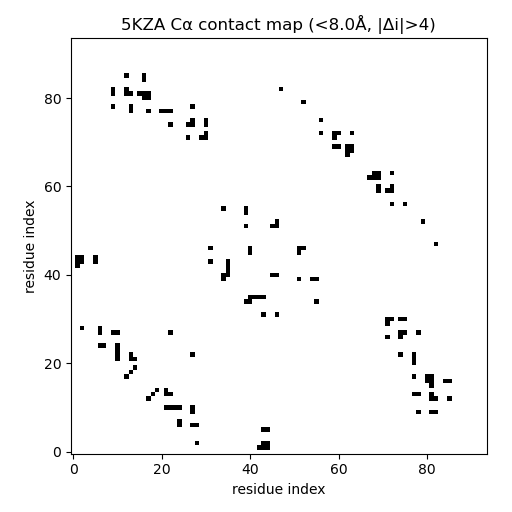 1 79 ? 14.107 -0.331 -13.705 1.00 14.18 77 VAL A C 1
ATOM 627 O O . VAL A 1 79 ? 15.158 -0.166 -14.344 1.00 12.75 77 VAL A O 1
ATOM 631 N N . LEU A 1 80 ? 12.899 -0.089 -14.218 1.00 13.59 78 LEU A N 1
ATOM 632 C CA . LEU A 1 80 ? 12.743 0.374 -15.602 1.00 14.71 78 LEU A CA 1
ATOM 633 C C . LEU A 1 80 ? 13.368 1.750 -15.796 1.00 15.00 78 LEU A C 1
ATOM 634 O O . LEU A 1 80 ? 14.067 1.972 -16.784 1.00 15.49 78 LEU A O 1
ATOM 639 N N . GLY A 1 81 ? 13.167 2.648 -14.832 1.00 16.35 79 GLY A N 1
ATOM 640 C CA . GLY A 1 81 ? 13.861 3.962 -14.841 1.00 17.15 79 GLY A CA 1
ATOM 641 C C . GLY A 1 81 ? 15.380 3.858 -14.978 1.00 18.64 79 GLY A C 1
ATOM 642 O O . GLY A 1 81 ? 15.993 4.550 -15.798 1.00 18.40 79 GLY A O 1
ATOM 643 N N . ALA A 1 82 ? 15.973 2.951 -14.217 1.00 17.65 80 ALA A N 1
ATOM 644 C CA . ALA A 1 82 ? 17.420 2.743 -14.239 1.00 18.72 80 ALA A CA 1
ATOM 645 C C . ALA A 1 82 ? 17.887 2.088 -15.533 1.00 18.64 80 ALA A C 1
ATOM 646 O O . ALA A 1 82 ? 18.956 2.445 -16.049 1.00 18.62 80 ALA A O 1
ATOM 648 N N . LEU A 1 83 ? 17.098 1.135 -16.046 1.00 18.33 81 LEU A N 1
ATOM 649 C CA . LEU A 1 83 ? 17.429 0.466 -17.307 1.00 19.34 81 LEU A CA 1
ATOM 650 C C . LEU A 1 83 ? 17.344 1.378 -18.517 1.00 19.87 81 LEU A C 1
ATOM 651 O O . LEU A 1 83 ? 18.220 1.326 -19.397 1.00 19.65 81 LEU A O 1
ATOM 656 N N . LYS A 1 84 ? 16.303 2.208 -18.552 1.00 19.97 82 LYS A N 1
ATOM 657 C CA . LYS A 1 84 ? 16.140 3.225 -19.599 1.00 22.94 82 LYS A CA 1
ATOM 658 C C . LYS A 1 84 ? 17.268 4.241 -19.563 1.00 23.95 82 LYS A C 1
ATOM 659 O O . LYS A 1 84 ? 17.848 4.574 -20.613 1.00 25.66 82 LYS A O 1
ATOM 665 N N . ALA A 1 85 ? 17.586 4.715 -18.361 1.00 24.56 83 ALA A N 1
ATOM 666 C CA . ALA A 1 85 ? 18.680 5.668 -18.158 1.00 25.00 83 ALA A CA 1
ATOM 667 C C . ALA A 1 85 ? 20.027 5.088 -18.624 1.00 25.54 83 ALA A C 1
ATOM 668 O O . ALA A 1 85 ? 20.802 5.780 -19.293 1.00 26.84 83 ALA A O 1
ATOM 670 N N . ALA A 1 86 ? 20.293 3.827 -18.277 1.00 23.50 84 ALA A N 1
ATOM 671 C CA . ALA A 1 86 ? 21.517 3.146 -18.679 1.00 24.40 84 ALA A CA 1
ATOM 672 C C . ALA A 1 86 ? 21.612 3.045 -20.197 1.00 26.14 84 ALA A C 1
ATOM 673 O O . ALA A 1 86 ? 22.675 3.318 -20.781 1.00 26.66 84 ALA A O 1
ATOM 675 N N . ARG A 1 87 ? 20.498 2.659 -20.823 1.00 27.08 85 ARG A N 1
ATOM 676 C CA . ARG A 1 87 ? 20.440 2.462 -22.269 1.00 29.87 85 ARG A CA 1
ATOM 677 C C . ARG A 1 87 ? 20.667 3.788 -22.975 1.00 30.48 85 ARG A C 1
ATOM 678 O O . ARG A 1 87 ? 21.472 3.849 -23.908 1.00 30.44 85 ARG A O 1
ATOM 686 N N . GLU A 1 88 ? 19.982 4.836 -22.507 1.00 32.40 86 GLU A N 1
ATOM 687 C CA . GLU A 1 88 ? 20.129 6.203 -23.033 1.00 34.80 86 GLU A CA 1
ATOM 688 C C . GLU A 1 88 ? 21.558 6.745 -22.911 1.00 35.63 86 GLU A C 1
ATOM 689 O O . GLU A 1 88 ? 22.049 7.389 -23.838 1.00 36.05 86 GLU A O 1
ATOM 695 N N . GLU A 1 89 ? 22.211 6.471 -21.778 1.00 38.10 87 GLU A N 1
ATOM 696 C CA . GLU A 1 89 ? 23.619 6.825 -21.531 1.00 41.91 87 GLU A CA 1
ATOM 697 C C . GLU A 1 89 ? 24.563 6.124 -22.524 1.00 44.21 87 GLU A C 1
ATOM 698 O O . GLU A 1 89 ? 25.513 6.736 -23.022 1.00 44.60 87 GLU A O 1
ATOM 704 N N . GLN A 1 90 ? 24.295 4.847 -22.794 1.00 43.18 88 GLN A N 1
ATOM 705 C CA . GLN A 1 90 ? 25.050 4.058 -23.768 1.00 47.41 88 GLN A CA 1
ATOM 706 C C . GLN A 1 90 ? 24.847 4.595 -25.187 1.00 51.68 88 GLN A C 1
ATOM 707 O O . GLN A 1 90 ? 25.820 4.773 -25.923 1.00 53.54 88 GLN A O 1
ATOM 713 N N . VAL A 1 91 ? 23.586 4.864 -25.541 1.00 56.80 89 VAL A N 1
ATOM 714 C CA . VAL A 1 91 ? 23.186 5.403 -26.852 1.00 61.66 89 VAL A CA 1
ATOM 715 C C . VAL A 1 91 ? 23.924 6.716 -27.178 1.00 65.03 89 VAL A C 1
ATOM 716 O O . VAL A 1 91 ? 24.557 6.821 -28.236 1.00 66.76 89 VAL A O 1
ATOM 720 N N . THR A 1 92 ? 23.876 7.678 -26.250 1.00 67.66 90 THR A N 1
ATOM 721 C CA . THR A 1 92 ? 24.542 8.984 -26.406 1.00 72.75 90 THR A CA 1
ATOM 722 C C . THR A 1 92 ? 26.086 8.903 -26.423 1.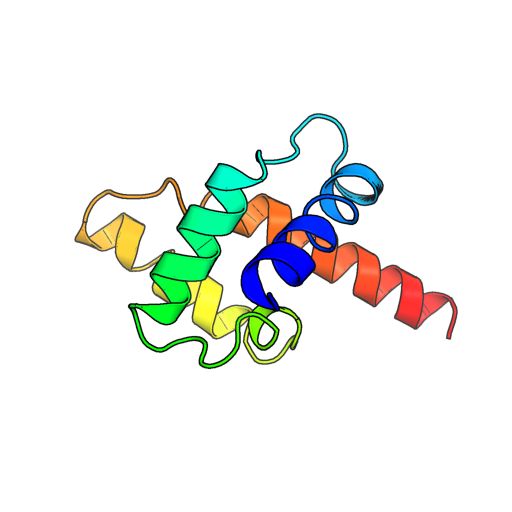00 75.18 90 THR A C 1
ATOM 723 O O . THR A 1 92 ? 26.744 9.736 -27.055 1.00 74.37 90 THR A O 1
ATOM 727 N N . SER A 1 93 ? 26.646 7.907 -25.730 1.00 77.43 91 SER A N 1
ATOM 728 C CA . SER A 1 93 ? 28.094 7.637 -25.730 1.00 78.54 91 SER A CA 1
ATOM 729 C C . SER A 1 93 ? 28.554 6.843 -26.956 1.00 82.18 91 SER A C 1
ATOM 730 O O . SER A 1 93 ? 29.748 6.833 -27.277 1.00 85.46 91 SER A O 1
ATOM 733 N N . GLU A 1 94 ? 27.606 6.176 -27.619 1.00 82.50 92 GLU A N 1
ATOM 734 C CA . GLU A 1 94 ? 27.866 5.367 -28.815 1.00 82.26 92 GLU A CA 1
ATOM 735 C C . GLU A 1 94 ? 27.171 5.981 -30.031 1.00 79.13 92 GLU A C 1
ATOM 736 O O . GLU A 1 94 ? 27.567 7.042 -30.511 1.00 74.37 92 GLU A O 1
#